Protein AF-A0A538UCD6-F1 (afdb_monomer)

Organism: Eiseniibacteriota bacterium (NCBI:txid2212470)

Structure (mmCIF, N/CA/C/O backbone):
data_AF-A0A538UCD6-F1
#
_entry.id   AF-A0A538UCD6-F1
#
loop_
_atom_site.group_PDB
_atom_site.id
_atom_site.type_symbol
_atom_site.label_atom_id
_atom_site.label_alt_id
_atom_site.label_comp_id
_atom_site.label_asym_id
_atom_site.label_entity_id
_atom_site.label_seq_id
_atom_site.pdbx_PDB_ins_code
_atom_site.Cartn_x
_atom_site.Cartn_y
_atom_site.Cartn_z
_atom_site.occupancy
_atom_site.B_iso_or_equiv
_atom_site.auth_seq_id
_atom_site.auth_comp_id
_atom_site.auth_asym_id
_atom_site.auth_atom_id
_atom_site.pdbx_PDB_model_num
ATOM 1 N N . MET A 1 1 ? 11.691 9.956 -5.441 1.00 78.31 1 MET A N 1
ATOM 2 C CA . MET A 1 1 ? 11.196 8.600 -5.111 1.00 78.31 1 MET A CA 1
ATOM 3 C C . MET A 1 1 ? 11.868 8.034 -3.859 1.00 78.31 1 MET A C 1
ATOM 5 O O . MET A 1 1 ? 11.183 7.865 -2.865 1.00 78.31 1 MET A O 1
ATOM 9 N N . TRP A 1 2 ? 13.192 7.825 -3.841 1.00 84.81 2 TRP A N 1
ATOM 10 C CA . TRP A 1 2 ? 13.896 7.230 -2.686 1.00 84.81 2 TRP A CA 1
ATOM 11 C C . TRP A 1 2 ? 13.737 7.985 -1.360 1.00 84.81 2 TRP A C 1
ATOM 13 O O . TRP A 1 2 ? 13.497 7.358 -0.335 1.00 84.81 2 TRP A O 1
ATOM 23 N N . LEU A 1 3 ? 13.792 9.321 -1.382 1.00 93.06 3 LEU A N 1
ATOM 24 C CA . LEU A 1 3 ? 13.570 10.140 -0.182 1.00 93.06 3 LEU A CA 1
ATOM 25 C C . LEU A 1 3 ? 12.152 9.986 0.382 1.00 93.06 3 LEU A C 1
ATOM 27 O O . LEU A 1 3 ? 11.985 9.936 1.593 1.00 93.06 3 LEU A O 1
ATOM 31 N N . LEU A 1 4 ? 11.144 9.864 -0.489 1.00 92.69 4 LEU A N 1
ATOM 32 C CA . LEU A 1 4 ? 9.761 9.628 -0.075 1.00 92.69 4 LEU A CA 1
ATOM 33 C C . LEU A 1 4 ? 9.630 8.252 0.586 1.00 92.69 4 LEU A C 1
ATOM 35 O O . LEU A 1 4 ? 9.066 8.149 1.667 1.00 92.69 4 LEU A O 1
ATOM 39 N N . LEU A 1 5 ? 10.208 7.215 -0.027 1.00 93.12 5 LEU A N 1
ATOM 40 C CA . LEU A 1 5 ? 10.195 5.866 0.532 1.00 93.12 5 LEU A CA 1
ATOM 41 C C . LEU A 1 5 ? 10.889 5.822 1.901 1.00 93.12 5 LEU A C 1
ATOM 43 O O . LEU A 1 5 ? 10.323 5.304 2.860 1.00 93.12 5 LEU A O 1
ATOM 47 N N . ALA A 1 6 ? 12.075 6.427 2.015 1.00 94.75 6 ALA A N 1
ATOM 48 C CA . ALA A 1 6 ? 12.789 6.547 3.282 1.00 94.75 6 ALA A CA 1
ATOM 49 C C . ALA A 1 6 ? 11.958 7.307 4.328 1.00 94.75 6 ALA A C 1
ATOM 51 O O . ALA A 1 6 ? 11.837 6.842 5.458 1.00 94.75 6 ALA A O 1
ATOM 52 N N . ALA A 1 7 ? 11.322 8.419 3.946 1.00 96.56 7 ALA A N 1
ATOM 53 C CA . ALA A 1 7 ? 10.447 9.179 4.832 1.00 96.56 7 ALA A CA 1
ATOM 54 C C . ALA A 1 7 ? 9.267 8.339 5.344 1.00 96.56 7 ALA A C 1
ATOM 56 O O . ALA A 1 7 ? 8.958 8.404 6.528 1.00 96.56 7 ALA A O 1
ATOM 57 N N . MET A 1 8 ? 8.648 7.500 4.508 1.00 95.50 8 MET A N 1
ATOM 58 C CA . MET A 1 8 ? 7.564 6.608 4.941 1.00 95.50 8 MET A CA 1
ATOM 59 C C . MET A 1 8 ? 8.028 5.615 6.018 1.00 95.50 8 MET A C 1
ATOM 61 O O . MET A 1 8 ? 7.326 5.415 7.009 1.00 95.50 8 MET A O 1
ATOM 65 N N . PHE A 1 9 ? 9.220 5.026 5.866 1.00 96.25 9 PHE A N 1
ATOM 66 C CA . PHE A 1 9 ? 9.792 4.131 6.880 1.00 96.25 9 PHE A CA 1
ATOM 67 C C . PHE A 1 9 ? 10.219 4.871 8.148 1.00 96.25 9 PHE A C 1
ATOM 69 O O . PHE A 1 9 ? 9.987 4.370 9.246 1.00 96.25 9 PHE A O 1
ATOM 76 N N . VAL A 1 10 ? 10.795 6.069 8.016 1.00 97.56 10 VAL A N 1
ATOM 77 C CA . VAL A 1 10 ? 11.145 6.918 9.162 1.00 97.56 10 VAL A CA 1
ATOM 78 C C . VAL A 1 10 ? 9.888 7.289 9.943 1.00 97.56 10 VAL A C 1
ATOM 80 O O . VAL A 1 10 ? 9.856 7.095 11.151 1.00 97.56 10 VAL A O 1
ATOM 83 N N . LEU A 1 11 ? 8.823 7.738 9.278 1.00 96.44 11 LEU A N 1
ATOM 84 C CA . LEU A 1 11 ? 7.552 8.054 9.932 1.00 96.44 11 LEU A CA 1
ATOM 85 C C . LEU A 1 11 ? 6.942 6.825 10.616 1.00 96.44 11 LEU A C 1
ATOM 87 O O . LEU A 1 11 ? 6.490 6.930 11.756 1.00 96.44 11 LEU A O 1
ATOM 91 N N . ALA A 1 12 ? 6.978 5.653 9.975 1.00 95.44 12 ALA A N 1
ATOM 92 C CA . ALA A 1 12 ? 6.524 4.410 10.595 1.00 95.44 12 ALA A CA 1
ATOM 93 C C . ALA A 1 12 ? 7.350 4.048 11.843 1.00 95.44 12 ALA A C 1
ATOM 95 O O . ALA A 1 12 ? 6.777 3.636 12.846 1.00 95.44 12 ALA A O 1
ATOM 96 N N . ALA A 1 13 ? 8.674 4.238 11.816 1.00 96.50 13 ALA A N 1
ATOM 97 C CA . ALA A 1 13 ? 9.553 3.992 12.959 1.00 96.50 13 ALA A CA 1
ATOM 98 C C . ALA A 1 13 ? 9.337 5.003 14.098 1.00 96.50 13 ALA A C 1
ATOM 100 O O . ALA A 1 13 ? 9.283 4.610 15.261 1.00 96.50 13 ALA A O 1
ATOM 101 N N . LEU A 1 14 ? 9.167 6.288 13.771 1.00 97.81 14 LEU A N 1
ATOM 102 C CA . LEU A 1 14 ? 8.907 7.354 14.743 1.00 97.81 14 LEU A CA 1
ATOM 103 C C . LEU A 1 14 ? 7.552 7.183 15.437 1.00 97.81 14 LEU A C 1
ATOM 105 O O . LEU A 1 14 ? 7.433 7.440 16.631 1.00 97.81 14 LEU A O 1
ATOM 109 N N . THR A 1 15 ? 6.532 6.732 14.706 1.00 95.94 15 THR A N 1
ATOM 110 C CA . THR A 1 15 ? 5.186 6.500 15.256 1.00 95.94 15 THR A CA 1
ATOM 111 C C . THR A 1 15 ? 5.036 5.135 15.926 1.00 95.94 15 THR A C 1
ATOM 113 O O . THR A 1 15 ? 4.111 4.949 16.714 1.00 95.94 15 THR A O 1
ATOM 116 N N . TRP A 1 16 ? 5.960 4.200 15.682 1.00 96.19 16 TRP A N 1
ATOM 117 C CA . TRP A 1 16 ? 5.909 2.825 16.183 1.00 96.19 16 TRP A CA 1
ATOM 118 C C . TRP A 1 16 ? 5.654 2.689 17.692 1.00 96.19 16 TRP A C 1
ATOM 120 O O . TRP A 1 16 ? 4.797 1.883 18.055 1.00 96.19 16 TRP A O 1
ATOM 130 N N . PRO A 1 17 ? 6.336 3.439 18.586 1.00 96.31 17 PRO A N 1
ATOM 131 C CA . PRO A 1 17 ? 6.168 3.258 20.029 1.00 96.31 17 PRO A CA 1
ATOM 132 C C . PRO A 1 17 ? 4.780 3.672 20.529 1.00 96.31 17 PRO A C 1
ATOM 134 O O . PRO A 1 17 ? 4.301 3.124 21.516 1.00 96.31 17 PRO A O 1
ATOM 137 N N . GLY A 1 18 ? 4.142 4.634 19.853 1.00 94.00 18 GLY A N 1
ATOM 138 C CA . GLY A 1 18 ? 2.796 5.116 20.174 1.00 94.00 18 GLY A CA 1
ATOM 139 C C . GLY A 1 18 ? 1.694 4.465 19.339 1.00 94.00 18 GLY A C 1
ATOM 140 O O . GLY A 1 18 ? 0.525 4.815 19.489 1.00 94.00 18 GLY A O 1
ATOM 141 N N . ALA A 1 19 ? 2.045 3.552 18.431 1.00 94.25 19 ALA A N 1
ATOM 142 C CA . ALA A 1 19 ? 1.088 2.944 17.527 1.00 94.25 19 ALA A CA 1
ATOM 143 C C . ALA A 1 19 ? 0.215 1.920 18.269 1.00 94.25 19 ALA A C 1
ATOM 145 O O . ALA A 1 19 ? 0.752 1.015 18.917 1.00 94.25 19 ALA A O 1
ATOM 146 N N . PRO A 1 20 ? -1.122 2.004 18.149 1.00 93.81 20 PRO A N 1
ATOM 147 C CA . PRO A 1 20 ? -2.005 1.038 18.781 1.00 93.81 20 PRO A CA 1
ATOM 148 C C . PRO A 1 20 ? -1.835 -0.344 18.142 1.00 93.81 20 PRO A C 1
ATOM 150 O O . PRO A 1 20 ? -1.500 -0.478 16.963 1.00 93.81 20 PRO A O 1
ATOM 153 N N . GLU A 1 21 ? -2.113 -1.397 18.911 1.00 93.06 21 GLU A N 1
ATOM 154 C CA . GLU A 1 21 ? -2.020 -2.777 18.417 1.00 93.06 21 GLU A CA 1
ATOM 155 C C . GLU A 1 21 ? -3.023 -3.070 17.297 1.00 93.06 21 GLU A C 1
ATOM 157 O O . GLU A 1 21 ? -2.755 -3.916 16.443 1.00 93.06 21 GLU A O 1
ATOM 162 N N . ARG A 1 22 ? -4.149 -2.342 17.278 1.00 93.69 22 ARG A N 1
ATOM 163 C CA . ARG A 1 22 ? -5.205 -2.430 16.266 1.00 93.69 22 ARG A CA 1
ATOM 164 C C . ARG A 1 22 ? -5.376 -1.076 15.582 1.00 93.69 22 ARG A C 1
ATOM 166 O O . ARG A 1 22 ? -5.771 -0.104 16.219 1.00 93.69 22 ARG A O 1
ATOM 173 N N . ILE A 1 23 ? -5.105 -1.029 14.283 1.00 94.31 23 ILE A N 1
ATOM 174 C CA . ILE A 1 23 ? -5.250 0.155 13.430 1.00 94.31 23 ILE A CA 1
ATOM 175 C C . ILE A 1 23 ? -6.387 -0.110 12.432 1.00 94.31 23 ILE A C 1
ATOM 177 O O . ILE A 1 23 ? -6.434 -1.203 11.865 1.00 94.31 23 ILE A O 1
ATOM 181 N N . PRO A 1 24 ? -7.306 0.841 12.198 1.00 94.00 24 PRO A N 1
ATOM 182 C CA . PRO A 1 24 ? -8.262 0.759 11.097 1.00 94.00 24 PRO A CA 1
ATOM 183 C C . PRO A 1 24 ? -7.547 0.604 9.751 1.00 94.00 24 PRO A C 1
ATOM 185 O O . PRO A 1 24 ? -6.672 1.399 9.413 1.00 94.00 24 PRO A O 1
ATOM 188 N N . VAL A 1 25 ? -7.898 -0.430 8.993 1.00 92.62 25 VAL A N 1
ATOM 189 C CA . VAL A 1 25 ? -7.273 -0.738 7.688 1.00 92.62 25 VAL A CA 1
ATOM 190 C C . VAL A 1 25 ? -8.298 -0.901 6.571 1.00 92.62 25 VAL A C 1
ATOM 192 O O . VAL A 1 25 ? -7.922 -1.001 5.405 1.00 92.62 25 VAL A O 1
ATOM 195 N N . HIS A 1 26 ? -9.581 -0.958 6.915 1.00 91.00 26 HIS A N 1
ATOM 196 C CA . HIS A 1 26 ? -10.682 -0.930 5.969 1.00 91.00 26 HIS A CA 1
ATOM 197 C C . HIS A 1 26 ? 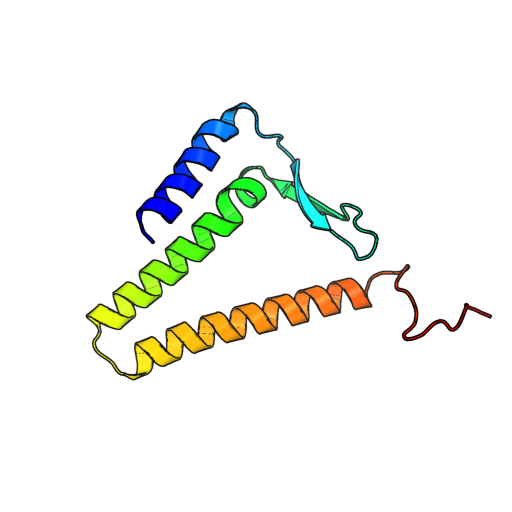-11.825 -0.108 6.563 1.00 91.00 26 HIS A C 1
ATOM 199 O O . HIS A 1 26 ? -12.006 -0.056 7.785 1.00 91.00 26 HIS A O 1
ATOM 205 N N . TRP A 1 27 ? -12.546 0.554 5.667 1.00 90.25 27 TRP A N 1
ATOM 206 C CA . TRP A 1 27 ? -13.730 1.330 5.973 1.00 90.25 27 TRP A CA 1
ATOM 207 C C . TRP A 1 27 ? -14.832 0.879 5.029 1.00 90.25 27 TRP A C 1
ATOM 209 O O . TRP A 1 27 ? -14.607 0.753 3.822 1.00 90.25 27 TRP A O 1
ATOM 219 N N . ASN A 1 28 ? -16.016 0.651 5.584 1.00 86.50 28 ASN A N 1
ATOM 220 C CA . ASN A 1 28 ? -17.200 0.366 4.790 1.00 86.50 28 ASN A CA 1
ATOM 221 C C . ASN A 1 28 ? -17.723 1.647 4.108 1.00 86.50 28 ASN A C 1
ATOM 223 O O . ASN A 1 28 ? -17.199 2.749 4.294 1.00 86.50 28 ASN A O 1
ATOM 227 N N . LEU A 1 29 ? -18.795 1.515 3.326 1.00 82.81 29 LEU A N 1
ATOM 228 C CA . LEU A 1 29 ? -19.425 2.646 2.630 1.00 82.81 29 LEU A CA 1
ATOM 229 C C . LEU A 1 29 ? -19.939 3.747 3.563 1.00 82.81 29 LEU A C 1
ATOM 231 O O . LEU A 1 29 ? -20.041 4.9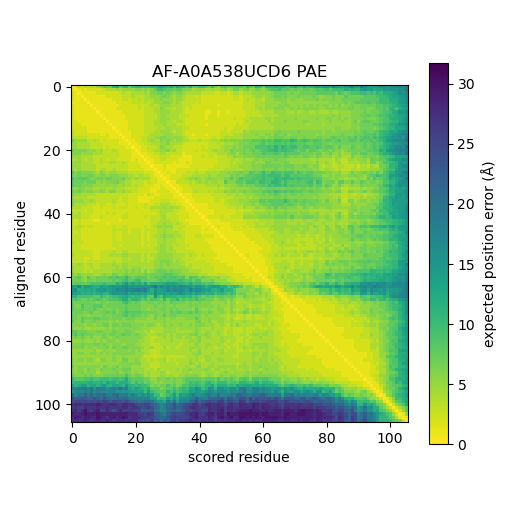01 3.157 1.00 82.81 29 LEU A O 1
ATOM 235 N N . HIS A 1 30 ? -20.264 3.390 4.802 1.00 83.88 30 HIS A N 1
ATOM 236 C CA . HIS A 1 30 ? -20.748 4.310 5.825 1.00 83.88 30 HIS A CA 1
ATOM 237 C C . HIS A 1 30 ? -19.603 5.061 6.517 1.00 83.88 30 HIS A C 1
ATOM 239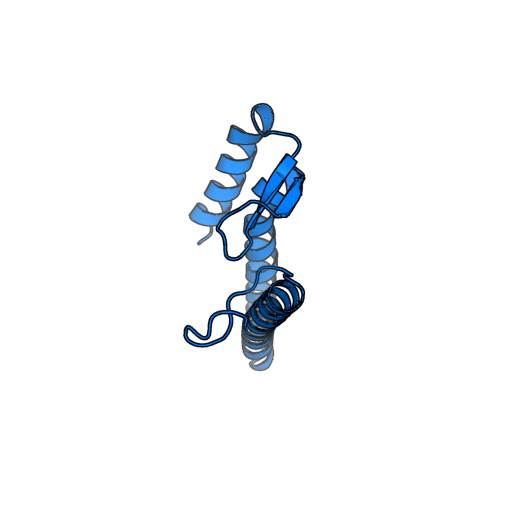 O O . HIS A 1 30 ? -19.835 5.749 7.510 1.00 83.88 30 HIS A O 1
ATOM 245 N N . MET A 1 31 ? -18.367 4.923 6.016 1.00 86.62 31 MET A N 1
ATOM 246 C CA . MET A 1 31 ? -17.149 5.464 6.623 1.00 86.62 31 MET A CA 1
ATOM 247 C C . MET A 1 31 ? -16.910 4.938 8.046 1.00 86.62 31 MET A C 1
ATOM 249 O O . MET A 1 31 ? -16.178 5.544 8.829 1.00 86.62 31 MET A O 1
ATOM 253 N N . GLN A 1 32 ? -17.504 3.792 8.385 1.00 90.12 32 GLN A N 1
ATOM 254 C CA . GLN A 1 32 ? -17.278 3.104 9.647 1.00 90.12 32 GLN A CA 1
ATOM 255 C C . GLN A 1 32 ? -16.163 2.076 9.474 1.00 90.12 32 GLN A C 1
ATOM 257 O O . GLN A 1 32 ? -16.016 1.454 8.420 1.00 90.12 32 GLN A O 1
ATOM 262 N N . VAL A 1 33 ? -15.366 1.898 10.525 1.00 91.75 33 VAL A N 1
ATOM 263 C CA . VAL A 1 33 ? -14.293 0.903 10.528 1.00 91.75 33 VAL A CA 1
ATOM 264 C C . VAL A 1 33 ? -14.908 -0.486 10.671 1.00 91.75 33 VAL A C 1
ATOM 266 O O . VAL A 1 33 ? -15.476 -0.808 11.711 1.00 91.75 33 VAL A O 1
ATOM 269 N N . ASP A 1 34 ? -14.759 -1.317 9.647 1.00 90.31 34 ASP A N 1
ATOM 270 C CA . ASP A 1 34 ? -15.251 -2.701 9.602 1.00 90.31 34 ASP A CA 1
ATOM 271 C C . ASP A 1 34 ? -14.107 -3.732 9.680 1.00 90.31 34 ASP A C 1
ATOM 273 O O . ASP A 1 34 ? -14.332 -4.886 10.052 1.00 90.31 34 ASP A O 1
ATOM 277 N N . ARG A 1 35 ? -12.856 -3.318 9.414 1.00 91.56 35 ARG A N 1
ATOM 278 C CA . ARG A 1 35 ? -11.655 -4.143 9.608 1.00 91.56 35 ARG A CA 1
ATOM 279 C C . ARG A 1 35 ? -10.543 -3.390 10.323 1.00 91.56 35 ARG A C 1
ATOM 281 O O . ARG A 1 35 ? -10.074 -2.336 9.889 1.00 91.56 35 ARG A O 1
ATOM 288 N N . TYR A 1 36 ? -10.035 -4.035 11.367 1.00 94.75 36 TYR A N 1
ATOM 289 C CA . TYR 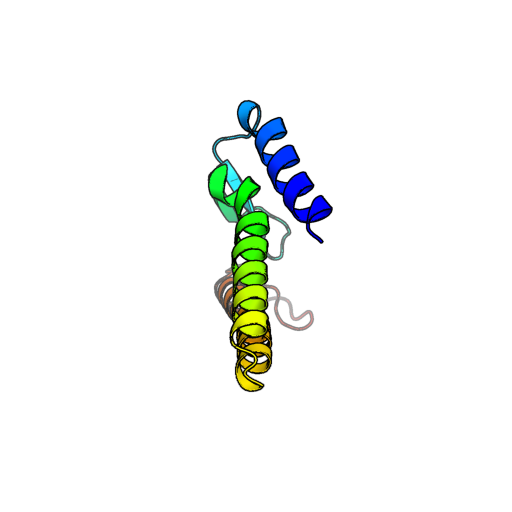A 1 36 ? -8.810 -3.647 12.052 1.00 94.75 36 TYR A CA 1
ATOM 290 C C . TYR A 1 36 ? -7.665 -4.574 11.652 1.00 94.75 36 TYR A C 1
ATOM 292 O O . TYR A 1 36 ? -7.832 -5.793 11.598 1.00 94.75 36 TYR A O 1
ATOM 300 N N . GLY A 1 37 ? -6.502 -3.986 11.408 1.00 93.62 37 GLY A N 1
ATOM 301 C CA . GLY A 1 37 ? -5.241 -4.669 11.165 1.00 93.62 37 GLY A CA 1
ATOM 302 C C . GLY A 1 37 ? -4.268 -4.415 12.308 1.00 93.62 37 GLY A C 1
ATOM 303 O O . GLY A 1 37 ? -4.494 -3.562 13.167 1.00 93.62 37 GLY A O 1
ATOM 304 N N . GLY A 1 38 ? -3.167 -5.159 12.327 1.00 94.81 38 GLY A N 1
ATOM 305 C CA . GLY A 1 38 ? -2.095 -4.921 13.292 1.00 94.81 38 GLY A CA 1
ATOM 306 C C . GLY A 1 38 ? -1.301 -3.652 12.972 1.00 94.81 38 GLY A C 1
ATOM 307 O O . GLY A 1 38 ? -1.302 -3.180 11.833 1.00 94.81 38 GLY A O 1
ATOM 308 N N . ARG A 1 39 ? -0.506 -3.160 13.930 1.00 93.19 39 ARG A N 1
ATOM 309 C CA . ARG A 1 39 ? 0.423 -2.030 13.702 1.00 93.19 39 ARG A CA 1
ATOM 310 C C . ARG A 1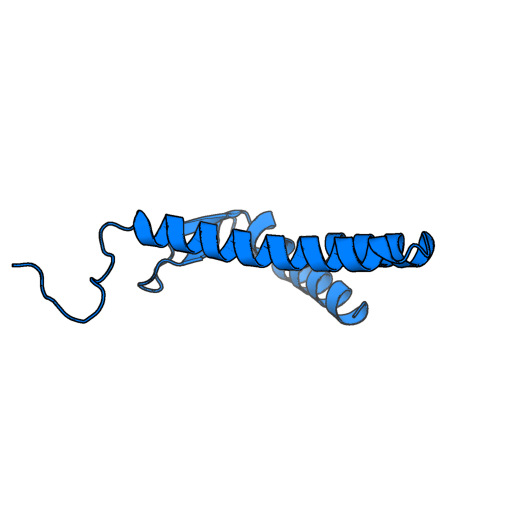 39 ? 1.361 -2.226 12.502 1.00 93.19 39 ARG A C 1
ATOM 312 O O . ARG A 1 39 ? 1.688 -1.280 11.795 1.00 93.19 39 ARG A O 1
ATOM 319 N N . PHE A 1 40 ? 1.746 -3.476 12.230 1.00 93.81 40 PHE A N 1
ATOM 320 C CA . PHE A 1 40 ? 2.538 -3.841 11.054 1.00 93.81 40 PHE A CA 1
ATOM 321 C C . PHE A 1 40 ? 1.788 -3.609 9.741 1.00 93.81 40 PHE A C 1
ATOM 323 O O . PHE A 1 40 ? 2.382 -3.128 8.784 1.00 93.81 40 PHE A O 1
ATOM 330 N N . GLU A 1 41 ? 0.514 -3.984 9.677 1.00 92.69 41 GLU A N 1
ATOM 331 C CA . GLU A 1 41 ? -0.303 -3.825 8.476 1.00 92.69 41 GLU A CA 1
ATOM 332 C C . GLU A 1 41 ? -0.652 -2.350 8.258 1.00 92.69 41 GLU A C 1
ATOM 334 O O . GLU A 1 41 ? -0.454 -1.834 7.161 1.00 92.69 41 GLU A O 1
ATOM 339 N N . GLY A 1 42 ? -1.067 -1.653 9.322 1.00 92.25 42 GLY A N 1
ATOM 340 C CA . GLY A 1 42 ? -1.456 -0.246 9.253 1.00 92.25 42 GLY A CA 1
ATOM 341 C C . GLY A 1 42 ? -0.303 0.703 8.914 1.00 92.25 42 GLY A C 1
ATOM 342 O O . GLY A 1 42 ? -0.476 1.588 8.084 1.00 92.25 42 GLY A O 1
ATOM 343 N N . LEU A 1 43 ? 0.885 0.515 9.505 1.00 94.38 43 LEU A N 1
ATOM 344 C CA . LEU A 1 43 ? 2.019 1.426 9.283 1.00 94.38 43 LEU A CA 1
ATOM 345 C C . LEU A 1 43 ? 2.908 1.026 8.103 1.00 94.38 43 LEU A C 1
ATOM 347 O O . LEU A 1 43 ? 3.452 1.889 7.419 1.00 94.38 43 LEU A O 1
ATOM 351 N N . LEU A 1 44 ? 3.092 -0.279 7.870 1.00 95.56 44 LEU A N 1
ATOM 352 C CA . LEU A 1 44 ? 4.046 -0.778 6.874 1.00 95.56 44 LEU A CA 1
ATOM 353 C C . LEU A 1 44 ? 3.380 -1.378 5.634 1.00 95.56 44 LEU A C 1
ATOM 355 O O . LEU A 1 44 ? 4.101 -1.756 4.714 1.00 95.56 44 LEU A O 1
ATOM 359 N N . GLY A 1 45 ? 2.048 -1.438 5.559 1.00 92.62 45 GLY A N 1
ATOM 360 C CA . GLY A 1 45 ? 1.337 -1.945 4.383 1.00 92.62 45 GLY A CA 1
ATOM 361 C C . GLY A 1 45 ? 1.724 -1.198 3.105 1.00 92.62 45 GLY A C 1
ATOM 362 O O . GLY A 1 45 ? 2.267 -1.796 2.177 1.00 92.62 45 GLY A O 1
ATOM 363 N N . LEU A 1 46 ? 1.531 0.124 3.088 1.00 90.62 46 LEU A N 1
ATOM 364 C CA . LEU A 1 46 ? 1.849 0.956 1.926 1.00 90.62 46 LEU A CA 1
ATOM 365 C C . LEU A 1 46 ? 3.363 0.988 1.606 1.00 90.62 46 LEU A C 1
ATOM 367 O O . LEU A 1 46 ? 3.713 0.696 0.463 1.00 90.62 46 LEU A O 1
ATOM 371 N N . PRO A 1 47 ? 4.288 1.239 2.562 1.00 93.44 47 PRO A N 1
ATOM 372 C CA . PRO A 1 47 ? 5.728 1.205 2.282 1.00 93.44 47 PRO A CA 1
ATOM 373 C C . PRO A 1 47 ? 6.208 -0.105 1.641 1.00 93.44 47 PRO A C 1
ATOM 375 O O . PRO A 1 47 ? 7.027 -0.075 0.724 1.00 93.44 47 PRO A O 1
ATOM 378 N N . ARG A 1 48 ? 5.687 -1.261 2.081 1.00 93.69 48 ARG A N 1
ATOM 379 C CA . ARG A 1 48 ? 6.062 -2.571 1.521 1.00 93.69 48 ARG A CA 1
ATOM 380 C C . ARG A 1 48 ? 5.672 -2.708 0.055 1.00 93.69 48 ARG A C 1
ATOM 382 O O . ARG A 1 48 ? 6.487 -3.187 -0.726 1.00 93.69 48 ARG A O 1
ATOM 389 N N . VAL A 1 49 ? 4.468 -2.272 -0.320 1.00 90.75 49 VAL A N 1
ATOM 390 C CA . VAL A 1 49 ? 4.012 -2.309 -1.721 1.00 90.75 49 VAL A CA 1
ATOM 391 C C . VAL A 1 49 ? 4.956 -1.496 -2.610 1.00 90.75 49 VAL A C 1
ATOM 393 O O . VAL A 1 49 ? 5.396 -1.985 -3.646 1.00 90.75 49 VAL A O 1
ATOM 396 N N . PHE A 1 50 ? 5.353 -0.300 -2.165 1.00 91.25 50 PHE A N 1
ATOM 397 C CA . PHE A 1 50 ? 6.284 0.552 -2.913 1.00 91.25 50 PHE A CA 1
ATOM 398 C C . PHE A 1 50 ? 7.695 -0.042 -3.021 1.00 91.25 50 PHE A C 1
ATOM 400 O O . PHE A 1 50 ? 8.334 0.113 -4.061 1.00 91.25 50 PHE A O 1
ATOM 407 N N . VAL A 1 51 ? 8.188 -0.735 -1.986 1.00 94.12 51 VAL A N 1
ATOM 408 C CA . VAL A 1 51 ? 9.469 -1.462 -2.065 1.00 94.12 51 VAL A CA 1
ATOM 409 C C . VAL A 1 51 ? 9.396 -2.566 -3.115 1.00 94.12 51 VAL A C 1
ATOM 411 O O . VAL A 1 51 ? 10.272 -2.636 -3.971 1.00 94.12 51 VAL A O 1
ATOM 414 N N . VAL A 1 52 ? 8.364 -3.413 -3.061 1.00 92.19 52 VAL A N 1
ATOM 415 C CA . VAL A 1 52 ? 8.206 -4.538 -3.996 1.00 92.19 52 VAL A CA 1
ATOM 416 C C . VAL A 1 52 ? 8.145 -4.034 -5.435 1.00 92.19 52 VAL A C 1
ATOM 418 O O . VAL A 1 52 ? 8.876 -4.534 -6.287 1.00 92.19 52 VAL A O 1
ATOM 421 N N . GLU A 1 53 ? 7.354 -2.995 -5.687 1.00 89.00 53 GLU A N 1
ATOM 422 C CA . GLU A 1 53 ? 7.230 -2.404 -7.019 1.00 89.00 53 GLU A CA 1
ATOM 423 C C . GLU A 1 53 ? 8.539 -1.745 -7.483 1.00 89.00 53 GLU A C 1
ATOM 425 O O . GLU A 1 53 ? 8.986 -1.945 -8.612 1.00 89.00 53 GLU A O 1
ATOM 430 N N . GLY A 1 54 ? 9.221 -1.009 -6.600 1.00 89.31 54 GLY A N 1
ATOM 431 C CA . GLY A 1 54 ? 10.516 -0.400 -6.909 1.00 89.31 54 GLY A CA 1
ATOM 432 C C . GLY A 1 54 ? 11.594 -1.432 -7.255 1.00 89.31 54 GLY A C 1
ATOM 433 O O . GLY A 1 54 ? 12.373 -1.226 -8.187 1.00 89.31 54 GLY A O 1
ATOM 434 N N . LEU A 1 55 ? 11.619 -2.564 -6.546 1.00 90.38 55 LEU A N 1
ATOM 435 C CA . LEU A 1 55 ? 12.509 -3.685 -6.853 1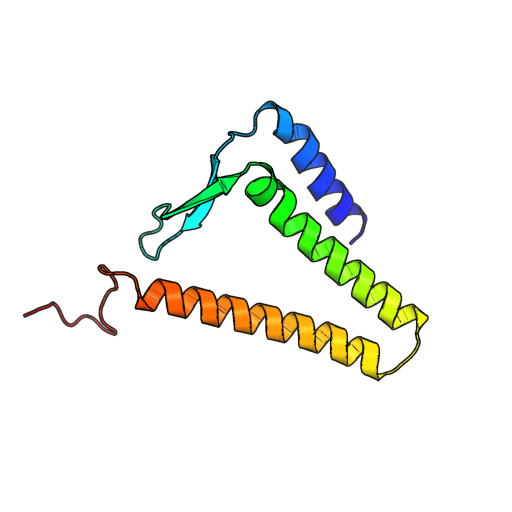.00 90.38 55 LEU A CA 1
ATOM 436 C C . LEU A 1 55 ? 12.140 -4.355 -8.181 1.00 90.38 55 LEU A C 1
ATOM 438 O O . LEU A 1 55 ? 13.041 -4.673 -8.957 1.00 90.38 55 LEU A O 1
ATOM 442 N N . ALA A 1 56 ? 10.847 -4.519 -8.476 1.00 87.44 56 ALA A N 1
ATOM 443 C CA . ALA A 1 56 ? 10.386 -5.057 -9.754 1.00 87.44 56 ALA A CA 1
ATOM 444 C C . ALA A 1 56 ? 10.837 -4.174 -10.930 1.00 87.44 56 ALA A C 1
ATOM 446 O O . ALA A 1 56 ? 11.395 -4.684 -11.901 1.00 87.44 56 ALA A O 1
ATOM 447 N N . PHE A 1 57 ? 10.699 -2.849 -10.815 1.00 86.62 57 PHE A N 1
ATOM 448 C CA . PHE A 1 57 ? 11.200 -1.913 -11.826 1.00 86.62 57 PHE A CA 1
ATOM 449 C C . PHE A 1 57 ? 12.724 -1.934 -11.961 1.00 86.62 57 PHE A C 1
ATOM 451 O O . PHE A 1 57 ? 13.247 -1.876 -13.074 1.00 86.62 57 PHE A O 1
ATOM 458 N N . MET A 1 58 ? 13.455 -2.036 -10.848 1.00 88.38 58 MET A N 1
ATOM 459 C CA . MET A 1 58 ? 14.914 -2.138 -10.880 1.00 88.38 58 MET A CA 1
ATOM 460 C C . MET A 1 58 ? 15.366 -3.416 -11.594 1.00 88.38 58 MET A C 1
ATOM 462 O O . MET A 1 58 ? 16.224 -3.359 -12.474 1.00 88.38 58 MET A O 1
ATOM 466 N N . ALA A 1 59 ? 14.747 -4.554 -11.270 1.00 87.06 59 ALA A N 1
ATOM 467 C CA . ALA A 1 59 ? 14.990 -5.819 -11.951 1.00 87.06 59 ALA A CA 1
ATOM 468 C C . ALA A 1 59 ? 14.655 -5.718 -13.447 1.00 87.06 59 ALA A C 1
ATOM 470 O O . ALA A 1 59 ? 15.461 -6.130 -14.280 1.00 87.06 59 ALA A O 1
ATOM 471 N N . ALA A 1 60 ? 13.526 -5.098 -13.805 1.00 85.38 60 ALA A N 1
ATOM 472 C CA . ALA A 1 60 ? 13.150 -4.872 -15.197 1.00 85.38 60 ALA A CA 1
ATOM 473 C C . ALA A 1 60 ? 14.202 -4.053 -15.965 1.00 85.38 60 ALA A C 1
ATOM 475 O O . ALA A 1 60 ? 14.580 -4.416 -17.081 1.00 85.38 60 ALA A O 1
ATOM 476 N N . GLY A 1 61 ? 14.734 -2.994 -15.346 1.00 84.25 61 GLY A N 1
ATOM 477 C CA . GLY A 1 61 ? 15.807 -2.180 -15.919 1.00 84.25 61 GLY A CA 1
ATOM 478 C C . GLY A 1 61 ? 17.121 -2.948 -16.106 1.00 84.25 61 GLY A C 1
ATOM 479 O O . GLY A 1 61 ? 17.782 -2.791 -17.133 1.00 84.25 61 GLY A O 1
ATOM 480 N N . LEU A 1 62 ? 17.487 -3.811 -15.152 1.00 89.19 62 LEU A N 1
ATOM 481 C CA . LEU A 1 62 ? 18.699 -4.639 -15.226 1.00 89.19 62 LEU A CA 1
ATOM 482 C C . LEU A 1 62 ? 18.602 -5.728 -16.296 1.00 89.19 62 LEU A C 1
ATOM 484 O O . LEU A 1 62 ? 19.574 -5.976 -17.006 1.00 89.19 62 LEU A O 1
ATOM 488 N N . LEU A 1 63 ? 17.429 -6.346 -16.445 1.00 88.81 63 LEU A N 1
ATOM 489 C CA . LEU A 1 63 ? 17.191 -7.376 -17.454 1.00 88.81 63 LEU A CA 1
ATOM 490 C C . LEU A 1 63 ? 17.189 -6.805 -18.880 1.00 88.81 63 LEU A C 1
ATOM 492 O O . LEU A 1 63 ? 17.354 -7.570 -19.826 1.00 88.81 63 LEU A O 1
ATOM 496 N N . ARG A 1 64 ? 17.005 -5.482 -19.046 1.00 81.75 64 ARG A N 1
ATOM 497 C CA . ARG A 1 64 ? 16.942 -4.772 -20.343 1.00 81.75 64 ARG A CA 1
ATOM 498 C C . ARG A 1 64 ? 16.001 -5.431 -21.359 1.00 81.75 64 ARG A C 1
ATOM 500 O O . ARG A 1 64 ? 16.172 -5.287 -22.568 1.00 81.75 64 ARG A O 1
ATOM 507 N N . THR A 1 65 ? 15.000 -6.159 -20.872 1.00 82.31 65 THR A N 1
ATOM 508 C CA . THR A 1 65 ? 14.012 -6.828 -21.711 1.00 82.31 65 THR A CA 1
ATOM 509 C C . THR A 1 65 ? 12.792 -5.923 -21.865 1.00 82.31 65 THR A C 1
ATOM 511 O O . THR A 1 65 ? 12.267 -5.425 -20.866 1.00 82.31 65 THR A O 1
ATOM 514 N N . PRO A 1 66 ? 12.284 -5.719 -23.093 1.00 78.31 66 PRO A N 1
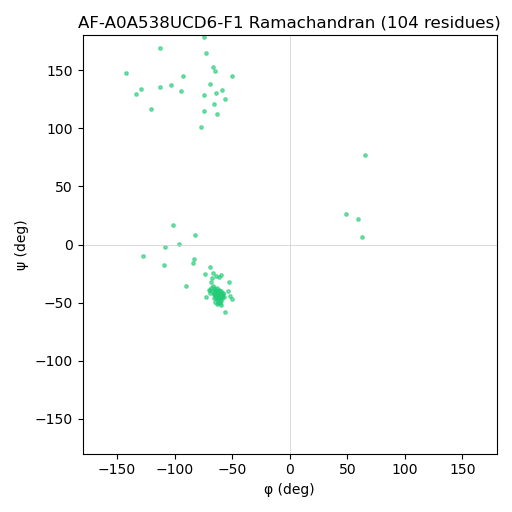ATOM 515 C CA . PRO A 1 66 ? 11.130 -4.847 -23.325 1.00 78.31 66 PRO A CA 1
ATOM 516 C C . PRO A 1 66 ? 9.871 -5.349 -22.602 1.00 78.31 66 PRO A C 1
ATOM 518 O O . PRO A 1 66 ? 9.030 -4.558 -22.184 1.00 78.31 66 PRO A O 1
ATOM 521 N N . TRP A 1 67 ? 9.774 -6.660 -22.379 1.00 85.62 67 TRP A N 1
ATOM 522 C CA . TRP A 1 67 ? 8.664 -7.293 -21.673 1.00 85.62 67 TRP A CA 1
ATOM 523 C C . TRP A 1 67 ? 8.666 -7.056 -20.167 1.00 85.62 67 TRP A C 1
ATOM 525 O O . TRP A 1 67 ? 7.599 -7.101 -19.565 1.00 85.62 67 TRP A O 1
ATOM 535 N N . ALA A 1 68 ? 9.818 -6.791 -19.546 1.00 84.12 68 ALA A N 1
ATOM 536 C CA . ALA A 1 68 ? 9.864 -6.628 -18.098 1.00 84.12 68 ALA A CA 1
ATOM 537 C C . ALA A 1 68 ? 9.143 -5.352 -17.641 1.00 84.12 68 ALA A C 1
ATOM 539 O O . ALA A 1 68 ? 8.416 -5.390 -16.655 1.00 84.12 68 ALA A O 1
ATOM 540 N N . LEU A 1 69 ? 9.252 -4.257 -18.404 1.00 81.25 69 LEU A N 1
ATOM 541 C CA . LEU A 1 69 ? 8.480 -3.040 -18.137 1.00 81.25 69 LEU A CA 1
ATOM 542 C C . LEU A 1 69 ? 6.974 -3.289 -18.301 1.00 81.25 69 LEU A C 1
ATOM 544 O O . LEU A 1 69 ? 6.186 -2.912 -17.437 1.00 81.25 69 LEU A O 1
ATOM 548 N N . VAL A 1 70 ? 6.582 -3.963 -19.387 1.00 87.75 70 VAL A N 1
ATOM 549 C CA . VAL A 1 70 ? 5.179 -4.325 -19.645 1.00 87.75 70 VAL A CA 1
ATOM 550 C C . VAL A 1 70 ? 4.634 -5.203 -18.519 1.00 87.75 70 VAL A C 1
ATOM 552 O O . VAL A 1 70 ? 3.523 -4.968 -18.058 1.00 87.75 70 VAL A O 1
ATOM 555 N N . ALA A 1 71 ? 5.416 -6.171 -18.038 1.00 87.94 71 ALA A N 1
ATOM 556 C CA . ALA A 1 71 ? 5.037 -7.042 -16.934 1.00 87.94 71 ALA A CA 1
ATOM 557 C C . ALA A 1 71 ? 4.847 -6.265 -15.622 1.00 87.94 71 ALA A C 1
ATOM 559 O O . ALA A 1 71 ? 3.831 -6.465 -14.961 1.00 87.94 71 ALA A O 1
ATOM 560 N N . SER A 1 72 ? 5.753 -5.345 -15.268 1.00 82.81 72 SER A N 1
ATOM 561 C CA . SER A 1 72 ? 5.590 -4.471 -14.094 1.00 82.81 72 SER A CA 1
ATOM 562 C C . SER A 1 72 ? 4.321 -3.620 -14.196 1.00 82.81 72 SER A C 1
ATOM 564 O O . SER A 1 72 ? 3.488 -3.631 -13.293 1.00 82.81 72 SER A O 1
ATOM 566 N N . CYS A 1 73 ? 4.096 -2.965 -15.339 1.00 87.06 73 CYS A N 1
ATOM 567 C CA . CYS A 1 73 ? 2.873 -2.195 -15.562 1.00 87.06 73 CYS A CA 1
ATOM 568 C C . CYS A 1 73 ? 1.611 -3.071 -15.500 1.00 87.06 73 CYS A C 1
ATOM 570 O O . CYS A 1 73 ? 0.609 -2.665 -14.914 1.00 87.06 73 CYS A O 1
ATOM 572 N N . ALA A 1 74 ? 1.652 -4.277 -16.072 1.00 90.44 74 ALA A N 1
ATOM 573 C CA . ALA A 1 74 ? 0.538 -5.218 -16.035 1.00 90.44 74 ALA A CA 1
ATOM 574 C C . ALA A 1 74 ? 0.236 -5.689 -14.607 1.00 90.44 74 ALA A C 1
ATOM 576 O O . ALA A 1 74 ? -0.934 -5.788 -14.245 1.00 90.44 74 ALA A O 1
ATOM 577 N N . LEU A 1 75 ? 1.259 -5.927 -13.780 1.00 89.19 75 LEU A N 1
ATOM 578 C CA . LEU A 1 75 ? 1.096 -6.265 -12.365 1.00 89.19 75 LEU A CA 1
ATOM 579 C C . LEU A 1 75 ? 0.464 -5.117 -11.576 1.00 89.19 75 LEU A C 1
ATOM 581 O O . LEU A 1 75 ? -0.439 -5.361 -10.779 1.00 89.19 75 LEU A O 1
ATOM 585 N N . LEU A 1 76 ? 0.867 -3.872 -11.839 1.00 87.75 76 LEU A N 1
ATOM 586 C CA . LEU A 1 76 ? 0.268 -2.695 -11.212 1.00 87.75 76 LEU A CA 1
ATOM 587 C C . LEU A 1 76 ? -1.211 -2.548 -11.593 1.00 87.75 76 LEU A C 1
ATOM 589 O O . LEU A 1 76 ? -2.064 -2.382 -10.720 1.00 87.75 76 LEU A O 1
ATOM 593 N N . VAL A 1 77 ? -1.537 -2.678 -12.883 1.00 93.62 77 VAL A N 1
ATOM 594 C CA . VAL A 1 77 ? -2.926 -2.642 -13.366 1.00 93.62 77 VAL A CA 1
ATOM 595 C C . VAL A 1 77 ? -3.737 -3.796 -12.777 1.00 93.62 77 VAL A C 1
ATOM 597 O O . VAL A 1 77 ? -4.843 -3.574 -12.289 1.00 93.62 77 VAL A O 1
ATOM 600 N N . ALA A 1 78 ? -3.189 -5.012 -12.757 1.00 93.50 78 ALA A N 1
ATOM 601 C CA . ALA A 1 78 ? -3.834 -6.164 -12.139 1.00 93.50 78 ALA A CA 1
ATOM 602 C C . ALA A 1 78 ? -4.073 -5.933 -10.640 1.00 93.50 78 ALA A C 1
ATOM 604 O O . ALA A 1 78 ? -5.156 -6.236 -10.153 1.00 93.50 78 ALA A O 1
ATOM 605 N N . GLY A 1 79 ? -3.117 -5.340 -9.921 1.00 90.88 79 GLY A N 1
ATOM 606 C CA . GLY A 1 79 ? -3.263 -4.957 -8.518 1.00 90.88 79 GLY A CA 1
ATOM 607 C C . GLY A 1 79 ? -4.409 -3.970 -8.297 1.00 90.88 79 GLY A C 1
ATOM 608 O O . GLY A 1 79 ? -5.237 -4.184 -7.414 1.00 90.88 79 GLY A O 1
ATOM 609 N N . ILE A 1 80 ? -4.521 -2.940 -9.143 1.00 92.69 80 ILE A N 1
ATOM 610 C CA . ILE A 1 80 ? -5.649 -1.998 -9.111 1.00 92.69 80 ILE A CA 1
ATOM 611 C C . ILE A 1 80 ? -6.964 -2.740 -9.363 1.00 92.69 80 ILE A C 1
ATOM 613 O O . ILE A 1 80 ? -7.890 -2.628 -8.564 1.00 92.69 80 ILE A O 1
ATOM 617 N N . VAL A 1 81 ? -7.048 -3.548 -10.422 1.00 96.19 81 VAL A N 1
ATOM 618 C CA . VAL A 1 81 ? -8.254 -4.332 -10.733 1.00 96.19 81 VAL A CA 1
ATOM 619 C C . VAL A 1 81 ? -8.629 -5.250 -9.568 1.00 96.19 81 VAL A C 1
ATOM 621 O O . VAL A 1 81 ? -9.797 -5.312 -9.196 1.00 96.19 81 VAL A O 1
ATOM 624 N N . LEU A 1 82 ? -7.658 -5.917 -8.943 1.00 93.75 82 LEU A N 1
ATOM 625 C CA . LEU A 1 82 ? -7.881 -6.762 -7.771 1.00 93.75 82 LEU A CA 1
ATOM 626 C C . LEU A 1 82 ? -8.410 -5.962 -6.578 1.00 93.75 82 LEU A C 1
ATOM 628 O O . LEU A 1 82 ? -9.322 -6.441 -5.908 1.00 93.75 82 LEU A O 1
ATOM 632 N N . LEU A 1 83 ? -7.905 -4.749 -6.336 1.00 90.50 83 LEU A N 1
ATOM 633 C CA . LEU A 1 83 ? -8.436 -3.854 -5.302 1.00 90.50 83 LEU A CA 1
ATOM 634 C C . LEU A 1 83 ? -9.889 -3.461 -5.589 1.00 90.50 83 LEU A C 1
ATOM 636 O O . LEU A 1 83 ? -10.716 -3.503 -4.681 1.00 90.50 83 LEU A O 1
ATOM 640 N N . PHE A 1 84 ? -10.228 -3.156 -6.843 1.00 92.19 84 PHE A N 1
ATOM 641 C CA . PHE A 1 84 ? -11.611 -2.883 -7.247 1.00 92.19 84 PHE A CA 1
ATOM 642 C C . PHE A 1 84 ? -12.512 -4.108 -7.084 1.00 92.19 84 PHE A C 1
ATOM 644 O O . PHE A 1 84 ? -13.615 -3.994 -6.557 1.00 92.19 84 PHE A O 1
ATOM 651 N N . VAL A 1 85 ? -12.051 -5.294 -7.488 1.00 95.25 85 VAL A N 1
ATOM 652 C CA . VAL A 1 85 ? -12.799 -6.548 -7.320 1.00 95.25 85 VAL A CA 1
ATOM 653 C C . VAL A 1 85 ? -13.006 -6.860 -5.841 1.00 95.25 85 VAL A C 1
ATOM 655 O O . VAL A 1 85 ? -14.109 -7.241 -5.450 1.00 95.25 85 VAL A O 1
ATOM 658 N N . TYR A 1 86 ? -11.973 -6.695 -5.014 1.00 91.19 86 TYR A N 1
ATOM 659 C CA . TYR A 1 86 ? -12.065 -6.854 -3.567 1.00 91.19 86 TYR A CA 1
ATOM 660 C C . TYR A 1 86 ? -13.079 -5.871 -2.976 1.00 91.19 86 TYR A C 1
ATOM 662 O O . TYR A 1 86 ? -14.020 -6.306 -2.316 1.00 91.19 86 TYR A O 1
ATOM 670 N N . SER A 1 87 ? -12.953 -4.580 -3.294 1.00 87.88 87 SER A N 1
ATOM 671 C CA . SER A 1 87 ? -13.873 -3.533 -2.843 1.00 87.88 87 SER A CA 1
ATOM 672 C C . SER A 1 87 ? -15.316 -3.830 -3.257 1.00 87.88 87 SER A C 1
ATOM 674 O O . SER A 1 87 ? -16.218 -3.797 -2.424 1.00 87.88 87 SER A O 1
ATOM 676 N N . TYR A 1 88 ? -15.540 -4.238 -4.509 1.00 90.06 88 TYR A N 1
ATOM 677 C CA . TYR A 1 88 ? -16.859 -4.634 -4.994 1.00 90.06 88 TYR A CA 1
ATOM 678 C C . TYR A 1 88 ? -17.411 -5.862 -4.263 1.00 90.06 88 TYR A C 1
ATOM 680 O O . TYR A 1 88 ? -18.601 -5.918 -3.965 1.00 90.06 88 TYR A O 1
ATOM 688 N N . ARG A 1 89 ? -16.574 -6.863 -3.963 1.00 91.38 89 ARG A N 1
ATOM 689 C CA . ARG A 1 89 ? -17.007 -8.045 -3.201 1.00 91.38 89 ARG A CA 1
ATOM 690 C C . ARG A 1 89 ? -17.408 -7.685 -1.778 1.00 91.38 89 ARG A C 1
ATOM 692 O O . ARG A 1 89 ? -18.427 -8.195 -1.322 1.00 91.38 89 ARG A O 1
ATOM 699 N N . VAL A 1 90 ? -16.650 -6.810 -1.119 1.00 87.94 90 VAL A N 1
ATOM 700 C CA . VAL A 1 90 ? -16.995 -6.306 0.216 1.00 87.94 90 VAL A CA 1
ATOM 701 C C . VAL A 1 90 ? -18.307 -5.528 0.159 1.00 87.94 90 VAL A C 1
ATOM 703 O O . VAL A 1 90 ? -19.246 -5.885 0.861 1.00 87.94 90 VAL A O 1
ATOM 706 N N . TRP A 1 91 ? -18.429 -4.573 -0.767 1.00 85.38 91 TRP A N 1
ATOM 707 C CA . TRP A 1 91 ? -19.670 -3.836 -1.022 1.00 85.38 91 TRP A CA 1
ATOM 708 C C . TRP A 1 91 ? -20.868 -4.761 -1.253 1.00 85.38 91 TRP A C 1
ATOM 710 O O . TRP A 1 91 ? -21.958 -4.552 -0.730 1.00 85.38 91 TRP A O 1
ATOM 720 N N . ARG A 1 92 ? -20.684 -5.815 -2.051 1.00 86.75 92 ARG A N 1
ATOM 721 C CA . ARG A 1 92 ? -21.765 -6.739 -2.394 1.00 86.75 92 ARG A CA 1
ATOM 722 C C . ARG A 1 92 ? -22.224 -7.566 -1.196 1.00 86.75 92 ARG A C 1
ATOM 724 O O . ARG A 1 92 ? -23.400 -7.932 -1.165 1.00 86.75 92 ARG A O 1
ATOM 731 N N . ALA A 1 93 ? -21.317 -7.882 -0.278 1.00 86.19 93 ALA A N 1
ATOM 732 C CA . ALA A 1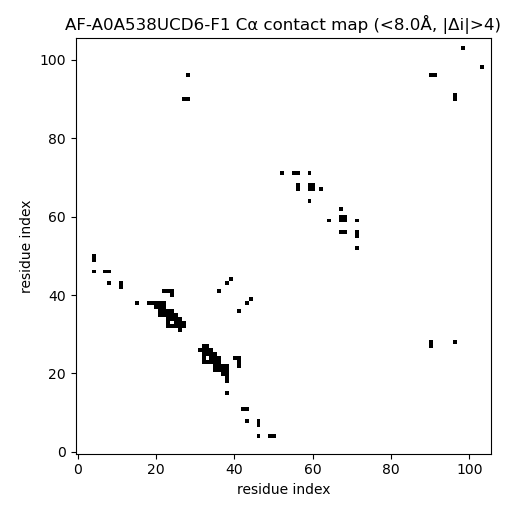 93 ? -21.596 -8.635 0.939 1.00 86.19 93 ALA A CA 1
ATOM 733 C C . ALA A 1 93 ? -22.149 -7.762 2.080 1.00 86.19 93 ALA A C 1
ATOM 735 O O . ALA A 1 93 ? -22.649 -8.317 3.054 1.00 86.19 93 ALA A O 1
ATOM 736 N N . ASP A 1 94 ? -22.077 -6.435 1.957 1.00 83.12 94 ASP A N 1
ATOM 737 C CA . ASP A 1 94 ? -22.564 -5.493 2.963 1.00 83.12 94 ASP A CA 1
ATOM 738 C C . ASP A 1 94 ? -24.106 -5.578 3.090 1.00 83.12 94 ASP A C 1
ATOM 740 O O . ASP A 1 94 ? -24.808 -5.402 2.079 1.00 83.12 94 ASP A O 1
ATOM 744 N N . PRO A 1 95 ? -24.650 -5.896 4.286 1.00 81.44 95 PRO A N 1
ATOM 745 C CA . PRO A 1 95 ? -26.093 -5.972 4.516 1.00 81.44 95 PRO A CA 1
ATOM 746 C C . PRO A 1 95 ? -26.784 -4.607 4.410 1.00 81.44 95 PRO A C 1
ATOM 748 O O . PRO A 1 95 ? -27.960 -4.563 4.055 1.00 81.44 95 PRO A O 1
ATOM 751 N N . ASP A 1 96 ? -26.052 -3.514 4.636 1.00 79.88 96 ASP A N 1
ATOM 752 C CA . ASP A 1 96 ? -26.586 -2.152 4.687 1.00 79.88 96 ASP A CA 1
ATOM 753 C C . ASP A 1 96 ? -26.319 -1.374 3.382 1.00 79.88 96 ASP A C 1
ATOM 755 O O . ASP A 1 96 ? -26.408 -0.146 3.333 1.00 79.88 96 ASP A O 1
ATOM 759 N N . LYS A 1 97 ? -25.972 -2.064 2.285 1.00 76.75 97 LYS A N 1
ATOM 760 C CA . LYS A 1 97 ? -25.698 -1.403 1.000 1.00 76.75 97 LYS A CA 1
ATOM 761 C C . LYS A 1 97 ? -26.946 -0.700 0.450 1.00 76.75 97 LYS A C 1
ATOM 763 O O . LYS A 1 97 ? -28.014 -1.294 0.298 1.00 76.75 97 LYS A O 1
ATOM 768 N N . LEU A 1 98 ? -26.784 0.566 0.068 1.00 69.56 98 LEU A N 1
ATOM 769 C CA . LEU A 1 98 ? -27.855 1.343 -0.551 1.00 69.56 98 LEU A CA 1
ATOM 770 C C . LEU A 1 98 ? -28.165 0.820 -1.967 1.00 69.56 98 LEU A C 1
ATOM 772 O O . LEU A 1 98 ? -27.236 0.520 -2.729 1.00 69.56 98 LEU A O 1
ATOM 776 N N . PRO A 1 99 ? -29.449 0.723 -2.353 1.00 65.12 99 PRO A N 1
ATOM 777 C CA . PRO A 1 99 ? -29.820 0.317 -3.698 1.00 65.12 99 PRO A CA 1
ATOM 778 C C . PRO A 1 99 ? -29.345 1.352 -4.732 1.00 65.12 99 PRO A C 1
ATOM 780 O O . PRO A 1 99 ? -29.269 2.549 -4.430 1.00 65.12 99 PRO A O 1
ATOM 783 N N . PRO A 1 100 ? -29.024 0.925 -5.967 1.00 60.84 100 PRO A N 1
ATOM 784 C CA . PRO A 1 100 ? -28.624 1.844 -7.022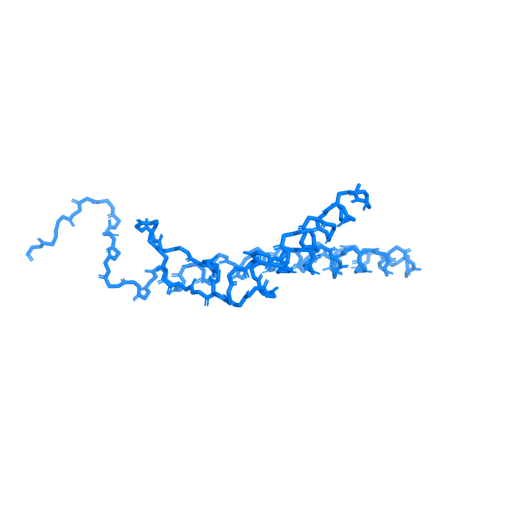 1.00 60.84 100 PRO A CA 1
ATOM 785 C C . PRO A 1 100 ? -29.803 2.777 -7.330 1.00 60.84 100 PRO A C 1
ATOM 787 O O . PRO A 1 100 ? -30.826 2.324 -7.828 1.00 60.84 100 PRO A O 1
ATOM 790 N N . ALA A 1 101 ? -29.656 4.066 -7.015 1.00 61.56 101 ALA A N 1
ATOM 791 C CA . ALA A 1 101 ? -30.662 5.117 -7.202 1.00 61.56 101 ALA A CA 1
ATOM 792 C C . ALA A 1 101 ? -31.951 4.979 -6.359 1.00 61.56 101 ALA A C 1
ATOM 794 O O . ALA A 1 101 ? -33.015 4.668 -6.878 1.00 61.56 101 ALA A O 1
ATOM 795 N N . GLY A 1 102 ? -31.882 5.320 -5.066 1.00 56.31 102 GLY A N 1
ATOM 796 C CA . GLY A 1 102 ? -32.999 5.945 -4.333 1.00 56.31 102 GLY A CA 1
ATOM 797 C C . GLY A 1 102 ? -34.310 5.163 -4.169 1.00 56.31 102 GLY A C 1
ATOM 798 O O . GLY A 1 102 ? -35.268 5.727 -3.648 1.00 56.31 102 GLY A O 1
ATOM 799 N N . THR A 1 103 ? -34.396 3.894 -4.566 1.00 62.31 103 THR A N 1
ATOM 800 C CA . THR A 1 103 ? -35.579 3.076 -4.285 1.00 62.31 103 THR A CA 1
ATOM 801 C C . THR A 1 103 ? -35.527 2.636 -2.825 1.00 62.31 103 THR A C 1
ATOM 803 O O . THR A 1 103 ? -34.770 1.733 -2.475 1.00 62.31 103 THR A O 1
ATOM 806 N N . THR A 1 104 ? -36.293 3.295 -1.957 1.00 53.12 104 THR A N 1
ATOM 807 C CA . THR A 1 104 ? -36.544 2.835 -0.583 1.00 53.12 104 THR A CA 1
ATOM 808 C C . THR A 1 104 ? -36.996 1.367 -0.578 1.00 53.12 104 THR A C 1
ATOM 810 O O . THR A 1 104 ? -37.718 0.974 -1.500 1.00 53.12 104 THR A O 1
ATOM 813 N N . PRO A 1 105 ? -36.617 0.551 0.427 1.00 52.75 105 PRO A N 1
ATOM 814 C CA . PRO A 1 105 ? -37.225 -0.763 0.593 1.00 52.75 105 PRO A CA 1
ATOM 815 C C . PRO A 1 105 ? -38.738 -0.589 0.792 1.00 52.75 105 PRO A C 1
ATOM 817 O O . PRO A 1 105 ? -39.155 0.289 1.552 1.00 52.75 105 PRO A O 1
ATOM 820 N N . ALA A 1 106 ? -39.526 -1.379 0.059 1.00 55.16 106 ALA A N 1
ATOM 821 C CA . ALA A 1 106 ? -40.962 -1.538 0.279 1.00 55.16 106 ALA A CA 1
ATOM 822 C C . ALA A 1 106 ? -41.232 -2.408 1.513 1.00 55.16 106 ALA A C 1
ATOM 824 O O . ALA A 1 106 ? -40.383 -3.285 1.801 1.00 55.16 106 ALA A O 1
#

Sequence (106 aa):
MWLLLAAMFVLAALTWPGAPERIPVHWNLHMQVDRYGGRFEGLLGLPRVFVVEGLAFMAAGLLRTPWALVASCALLVAGIVLLFVYSYRVWRADPDKLPPAGTTPA

Solvent-accessible surface area (backbone atoms only — not comparable to full-atom values): 6204 Å² total; per-residue (Å²): 109,70,68,59,56,51,47,47,51,49,52,37,60,71,45,48,88,78,50,52,70,66,26,74,68,40,62,47,98,84,75,42,74,77,37,71,31,42,45,64,51,53,54,41,44,66,60,50,55,54,49,55,51,52,49,49,52,51,50,22,61,73,66,71,42,80,60,39,55,52,49,51,54,48,50,53,50,49,50,51,51,48,50,52,52,50,51,50,52,51,54,69,68,42,90,83,59,78,59,92,76,83,64,72,89,129

pLDDT: mean 87.65, std 9.81, range [52.75, 97.81]

InterPro domains:
  IPR012867 Domain of unknown function DUF1648 [PF07853] (3-48)

Secondary structure (DSSP, 8-state):
-HHHHHHHHHHHHHHGGG--SEEEEEE-TTS-EEEEEEHHHHHHHHHHHHHHHHHHHHHHHHHT-HHHHHHHHHHHHHHHHHHHHHHHHHHHH-TTPPPTTS----

Radius of gyration: 18.68 Å; Cα contacts (8 Å, |Δi|>4): 65; chains: 1; bounding box: 60×19×44 Å

Foldseek 3Di:
DVVVLVVLVVVLVVCVVVQDQWDQDDAAPVRHRPDTDGSCCVSCVVSVVVVVLVVLVVVLVVVVDPVSVVVSVVVVVVVVVVVVVVNVVRLVPDPPRDDDPDDDDD

Mean predicted aligned error: 6.81 Å